Protein AF-A0A5D0M986-F1 (afdb_monomer_lite)

Structure (mmCIF, N/CA/C/O backbone):
data_AF-A0A5D0M986-F1
#
_entry.id   AF-A0A5D0M986-F1
#
loop_
_atom_site.group_PDB
_atom_site.id
_atom_site.type_symbol
_atom_site.label_atom_id
_atom_site.label_alt_id
_atom_site.label_comp_id
_atom_site.label_asym_id
_atom_site.label_entity_id
_atom_site.label_seq_id
_atom_site.pdbx_PDB_ins_code
_atom_site.Cartn_x
_atom_site.Cartn_y
_atom_site.Cartn_z
_atom_site.occupancy
_atom_site.B_iso_or_equiv
_atom_site.auth_seq_id
_atom_site.auth_comp_id
_atom_site.auth_asym_id
_atom_site.auth_atom_id
_atom_site.pdbx_PDB_model_num
ATOM 1 N N . MET A 1 1 ? -4.904 -9.062 22.172 1.00 50.59 1 MET A N 1
ATOM 2 C CA . MET A 1 1 ? -6.332 -8.994 22.571 1.00 50.59 1 MET A CA 1
ATOM 3 C C . MET A 1 1 ? -6.574 -9.124 24.085 1.00 50.59 1 MET A C 1
ATOM 5 O O . MET A 1 1 ? -7.718 -9.280 24.481 1.00 50.59 1 MET A O 1
ATOM 9 N N . ARG A 1 2 ? -5.559 -8.996 24.956 1.00 45.09 2 ARG A N 1
ATOM 10 C CA . ARG A 1 2 ? -5.730 -9.185 26.410 1.00 45.09 2 ARG A CA 1
ATOM 11 C C . ARG A 1 2 ? -6.454 -8.008 27.094 1.00 45.09 2 ARG A C 1
ATOM 13 O O . ARG A 1 2 ? -7.383 -8.238 27.845 1.00 45.09 2 ARG A O 1
ATOM 20 N N . ASN A 1 3 ? -6.162 -6.771 26.687 1.00 50.91 3 ASN A N 1
ATOM 21 C CA . ASN A 1 3 ? -6.788 -5.562 27.256 1.00 50.91 3 ASN A CA 1
ATOM 22 C C . ASN A 1 3 ? -8.188 -5.239 26.684 1.00 50.91 3 ASN A C 1
ATOM 24 O O . ASN A 1 3 ? -8.827 -4.294 27.132 1.00 50.91 3 ASN A O 1
ATOM 28 N N . TYR A 1 4 ? -8.665 -5.967 25.662 1.00 53.25 4 TYR A N 1
ATOM 29 C CA . TYR A 1 4 ? -10.002 -5.740 25.084 1.00 53.25 4 TYR A CA 1
ATOM 30 C C . TYR A 1 4 ? -11.111 -6.240 26.016 1.00 53.25 4 TYR A C 1
ATOM 32 O O . TYR A 1 4 ? -12.168 -5.621 26.100 1.00 53.25 4 TYR A O 1
ATOM 40 N N . VAL A 1 5 ? -10.846 -7.338 26.729 1.00 55.62 5 VAL A N 1
ATOM 41 C CA . VAL A 1 5 ? -11.781 -7.941 27.688 1.00 55.62 5 VAL A CA 1
ATOM 42 C C . VAL A 1 5 ? -12.055 -6.974 28.843 1.00 55.62 5 VAL A C 1
ATOM 44 O O . VAL A 1 5 ? -13.213 -6.778 29.190 1.00 55.62 5 VAL A O 1
ATOM 47 N N . ASP A 1 6 ? -11.025 -6.272 29.322 1.00 56.47 6 ASP A N 1
ATOM 48 C CA . ASP A 1 6 ? -11.131 -5.323 30.441 1.00 56.47 6 ASP A CA 1
ATOM 49 C C . ASP A 1 6 ? -11.738 -3.961 30.047 1.00 56.47 6 ASP A C 1
ATOM 51 O O . ASP A 1 6 ? -12.212 -3.207 30.894 1.00 56.47 6 ASP A O 1
ATOM 55 N N . LEU A 1 7 ? -11.706 -3.609 28.755 1.00 56.81 7 LEU A N 1
ATOM 56 C CA . LEU A 1 7 ? -12.123 -2.291 28.250 1.00 56.81 7 LEU A CA 1
ATOM 57 C C . LEU A 1 7 ? -13.467 -2.309 27.50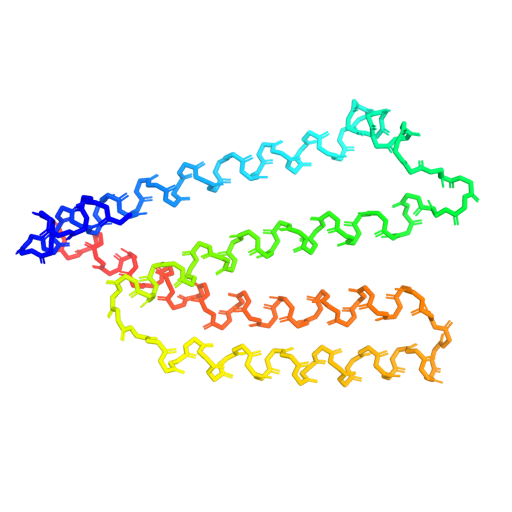9 1.00 56.81 7 LEU A C 1
ATOM 59 O O . LEU A 1 7 ? -13.981 -1.240 27.173 1.00 56.81 7 LEU A O 1
ATOM 63 N N . LYS A 1 8 ? -14.053 -3.488 27.263 1.00 56.97 8 LYS A N 1
ATOM 64 C CA . LYS A 1 8 ? -15.331 -3.654 26.547 1.00 56.97 8 LYS A CA 1
ATOM 65 C C . LYS A 1 8 ? -16.478 -2.872 27.195 1.00 56.97 8 LYS A C 1
ATOM 67 O O . LYS A 1 8 ? -17.292 -2.291 26.475 1.00 56.97 8 LYS A O 1
ATOM 72 N N . ASP A 1 9 ? -16.517 -2.826 28.525 1.00 59.75 9 ASP A N 1
ATOM 73 C CA . ASP A 1 9 ? -17.612 -2.195 29.270 1.00 59.75 9 ASP A CA 1
ATOM 74 C C . ASP A 1 9 ? -17.517 -0.662 29.287 1.00 59.75 9 ASP A C 1
ATOM 76 O O . ASP A 1 9 ? -18.517 0.027 29.483 1.00 59.75 9 ASP A O 1
ATOM 80 N N . ASN A 1 10 ? -16.343 -0.097 28.979 1.00 67.12 10 ASN A N 1
ATOM 81 C CA . ASN A 1 10 ? -16.144 1.345 28.884 1.00 67.12 10 ASN A CA 1
ATOM 82 C C . ASN A 1 10 ? -15.817 1.764 27.444 1.00 67.12 10 ASN A C 1
ATOM 84 O O . ASN A 1 10 ? -14.659 1.993 27.078 1.00 67.12 10 ASN A O 1
ATOM 88 N N . LYS A 1 11 ? -16.874 1.925 26.633 1.00 62.81 11 LYS A N 1
ATOM 89 C CA . LYS A 1 11 ? -16.804 2.364 25.224 1.00 62.81 11 LYS A CA 1
ATOM 90 C C . LYS A 1 11 ? -15.905 3.593 25.011 1.00 62.81 11 LYS A C 1
ATOM 92 O O . LYS A 1 11 ? -15.242 3.683 23.980 1.00 62.81 11 LYS A O 1
ATOM 97 N N . LYS A 1 12 ? -15.843 4.508 25.989 1.00 65.31 12 LYS A N 1
ATOM 98 C CA . LYS A 1 12 ? -15.034 5.736 25.934 1.00 65.31 12 LYS A CA 1
ATOM 99 C C . LYS A 1 12 ? -13.532 5.444 26.037 1.00 65.31 12 LYS A C 1
ATOM 101 O O . LYS A 1 12 ? -12.760 5.905 25.197 1.00 65.31 12 LYS A O 1
ATOM 106 N N . LYS A 1 13 ? -13.111 4.627 27.012 1.00 66.31 13 LYS A N 1
ATOM 107 C CA . LYS A 1 13 ? -11.699 4.212 27.150 1.00 66.31 13 LYS A CA 1
ATOM 108 C C . LYS A 1 13 ? -11.247 3.321 25.995 1.00 66.31 13 LYS A C 1
ATOM 110 O O . LYS A 1 13 ? -10.128 3.481 25.515 1.00 66.31 13 LYS A O 1
ATOM 115 N N . LEU A 1 14 ? -12.121 2.438 25.513 1.00 67.75 14 LEU A N 1
ATOM 116 C CA . LEU A 1 14 ? -11.843 1.598 24.349 1.00 67.75 14 LEU A CA 1
ATOM 117 C C . LEU A 1 14 ? -11.600 2.448 23.090 1.00 67.75 14 LEU A C 1
ATOM 119 O O . LEU A 1 14 ? -10.611 2.244 22.391 1.00 67.75 14 LEU A O 1
ATOM 123 N N . GLY A 1 15 ? -12.466 3.433 22.829 1.00 65.12 15 GLY A N 1
ATOM 124 C CA . GLY A 1 15 ? -12.323 4.347 21.695 1.00 65.12 15 GLY A CA 1
ATOM 125 C C . GLY A 1 15 ? -11.022 5.151 21.739 1.00 65.12 15 GLY A C 1
ATOM 126 O O . GLY A 1 15 ? -10.294 5.182 20.750 1.00 65.12 15 GLY A O 1
ATOM 127 N N . SER A 1 16 ? -10.688 5.731 22.898 1.00 67.75 16 SER A N 1
ATOM 128 C CA . SER A 1 16 ? -9.439 6.481 23.089 1.00 67.75 16 SER A CA 1
ATOM 129 C C . SER A 1 16 ? -8.195 5.599 22.934 1.00 67.75 16 SER A C 1
ATOM 131 O O . SER A 1 16 ? -7.261 5.990 22.240 1.00 67.75 16 SER A O 1
ATOM 133 N N . TYR A 1 17 ? -8.196 4.383 23.490 1.00 72.44 17 TYR A N 1
ATOM 134 C CA . TYR A 1 17 ? -7.081 3.445 23.334 1.00 72.44 17 TYR A CA 1
ATOM 135 C C . TYR A 1 17 ? -6.825 3.099 21.863 1.00 72.44 17 TYR A C 1
ATOM 137 O O . TYR A 1 17 ? -5.688 3.168 21.393 1.00 72.44 17 TYR A O 1
ATOM 145 N N . ILE A 1 18 ? -7.884 2.767 21.117 1.00 70.25 18 ILE A N 1
ATOM 146 C CA . ILE A 1 18 ? -7.738 2.423 19.703 1.00 70.25 18 ILE A CA 1
ATOM 147 C C . ILE A 1 18 ? -7.332 3.653 18.878 1.00 70.25 18 ILE A C 1
ATOM 149 O O . ILE A 1 18 ? -6.539 3.523 17.947 1.00 70.25 18 ILE A O 1
ATOM 153 N N . PHE A 1 19 ? -7.825 4.846 19.221 1.00 71.19 19 PHE A N 1
ATOM 154 C CA . PHE A 1 19 ? -7.403 6.089 18.578 1.00 71.19 19 PHE A CA 1
ATOM 155 C C . PHE A 1 19 ? -5.905 6.341 18.773 1.00 71.19 19 PHE A C 1
ATOM 157 O O . PHE A 1 19 ? -5.187 6.491 17.790 1.00 71.19 19 PHE A O 1
ATOM 164 N N . THR A 1 20 ? -5.410 6.306 20.012 1.00 74.88 20 THR A N 1
ATOM 165 C CA . THR A 1 20 ? -3.991 6.541 20.318 1.00 74.88 20 THR A CA 1
ATOM 166 C C . THR A 1 20 ? -3.085 5.533 19.615 1.00 74.88 20 THR A C 1
ATOM 168 O O . THR A 1 20 ? -2.082 5.916 19.015 1.00 74.88 20 THR A O 1
ATOM 171 N N . LEU A 1 21 ? -3.457 4.249 19.628 1.00 74.12 21 LEU A N 1
ATOM 172 C CA . LEU A 1 21 ? -2.691 3.196 18.962 1.00 74.12 21 LEU A CA 1
ATOM 173 C C . LEU A 1 21 ? -2.649 3.393 17.438 1.00 74.12 21 LEU A C 1
ATOM 175 O O . LEU A 1 21 ? -1.590 3.266 16.826 1.00 74.12 21 LEU A O 1
ATOM 179 N N . ASN A 1 22 ? -3.779 3.755 16.826 1.00 72.69 22 ASN A N 1
ATOM 180 C CA . ASN A 1 22 ? -3.839 4.028 15.391 1.00 72.69 22 ASN A CA 1
ATOM 181 C C . ASN A 1 22 ? -3.065 5.294 15.004 1.00 72.69 22 ASN A C 1
ATOM 183 O O . ASN A 1 22 ? -2.361 5.273 13.998 1.00 72.69 22 ASN A O 1
ATOM 187 N N . SER A 1 23 ? -3.146 6.364 15.798 1.00 72.12 23 SER A N 1
ATOM 188 C CA . SER A 1 23 ? -2.399 7.608 15.573 1.00 72.12 23 SER A CA 1
ATOM 189 C C . SER A 1 23 ? -0.888 7.395 15.684 1.00 72.12 23 SER A C 1
ATOM 191 O O . SER A 1 23 ? -0.130 7.893 14.854 1.00 72.12 23 SER A O 1
ATOM 193 N N . PHE A 1 24 ? -0.437 6.590 16.650 1.00 80.38 24 PHE A N 1
ATOM 194 C CA . PHE A 1 24 ? 0.967 6.192 16.749 1.00 80.38 24 PHE A CA 1
ATOM 195 C C . PHE A 1 24 ? 1.427 5.430 15.498 1.00 80.38 24 PHE A C 1
ATOM 197 O O . PHE A 1 24 ? 2.449 5.766 14.902 1.00 80.38 24 PHE A O 1
ATOM 204 N N . LEU A 1 25 ? 0.640 4.447 15.047 1.00 78.50 25 LEU A N 1
ATOM 205 C CA . LEU A 1 25 ? 0.958 3.664 13.849 1.00 78.50 25 LEU A CA 1
ATOM 206 C C . LEU A 1 25 ? 0.935 4.518 12.571 1.00 78.50 25 LEU A C 1
ATOM 208 O O . LEU A 1 25 ? 1.754 4.290 11.681 1.00 78.50 25 LEU A O 1
ATOM 212 N N . TRP A 1 26 ? 0.079 5.542 12.503 1.00 77.38 26 TRP A N 1
ATOM 213 C CA . TRP A 1 26 ? 0.084 6.561 11.446 1.00 77.38 26 TRP A CA 1
ATOM 214 C C . TRP A 1 26 ? 1.420 7.305 11.371 1.00 77.38 26 TRP A C 1
ATOM 216 O O . TRP A 1 26 ? 2.032 7.374 10.304 1.00 77.38 26 TRP A O 1
ATOM 226 N N . ILE A 1 27 ? 1.894 7.824 12.506 1.00 82.31 27 ILE A N 1
ATOM 227 C CA . ILE A 1 27 ? 3.144 8.591 12.586 1.00 82.31 27 ILE A CA 1
ATOM 228 C C . ILE A 1 27 ? 4.341 7.711 12.215 1.00 82.31 27 ILE A C 1
ATOM 230 O O . ILE A 1 27 ? 5.180 8.113 11.407 1.00 82.31 27 ILE A O 1
ATOM 234 N N . VAL A 1 28 ? 4.400 6.487 12.750 1.00 85.25 28 VAL A N 1
ATOM 235 C CA . VAL A 1 28 ? 5.469 5.530 12.429 1.00 85.25 28 VAL A CA 1
ATOM 236 C C . VAL A 1 28 ? 5.468 5.190 10.936 1.00 85.25 28 VAL A C 1
ATOM 238 O O . VAL A 1 28 ? 6.526 5.197 10.309 1.00 85.25 28 VAL A O 1
ATOM 241 N N . SER A 1 29 ? 4.296 4.957 10.340 1.00 82.25 29 SER A N 1
ATOM 242 C CA . SER A 1 29 ? 4.179 4.625 8.912 1.00 82.25 29 SER A CA 1
ATOM 243 C C . SER A 1 29 ? 4.621 5.779 8.006 1.00 82.25 29 SER A C 1
ATOM 245 O O . SER A 1 29 ? 5.317 5.548 7.018 1.00 82.25 29 SER A O 1
ATOM 247 N N . LEU A 1 30 ? 4.283 7.025 8.355 1.00 83.75 30 LEU A N 1
ATOM 248 C CA . LEU A 1 30 ? 4.754 8.216 7.637 1.00 83.75 30 LEU A CA 1
ATOM 249 C C . LEU A 1 30 ? 6.272 8.397 7.755 1.00 83.75 30 LEU A C 1
ATOM 251 O O . LEU A 1 30 ? 6.935 8.717 6.771 1.00 83.75 30 LEU A O 1
ATOM 255 N N . CYS A 1 31 ? 6.840 8.145 8.934 1.00 85.69 31 CYS A N 1
ATOM 256 C CA . CYS A 1 31 ? 8.286 8.201 9.136 1.00 85.69 31 CYS A CA 1
ATOM 257 C C . CYS A 1 31 ? 9.015 7.152 8.276 1.00 85.69 31 CYS A C 1
ATOM 259 O O . CYS A 1 31 ? 9.981 7.468 7.580 1.00 85.69 31 CYS A O 1
ATOM 261 N N . LEU A 1 32 ? 8.496 5.918 8.241 1.00 84.75 32 LEU A N 1
ATOM 262 C CA . LEU A 1 32 ? 9.029 4.843 7.401 1.00 84.75 32 LEU A CA 1
ATOM 263 C C . LEU A 1 32 ? 8.915 5.153 5.902 1.00 84.75 32 LEU A C 1
ATOM 265 O O . LEU A 1 32 ? 9.818 4.794 5.145 1.00 84.75 32 LEU A O 1
ATOM 269 N N . LEU A 1 33 ? 7.856 5.848 5.470 1.00 83.38 33 LEU A N 1
ATOM 270 C CA . LEU A 1 33 ? 7.701 6.323 4.091 1.00 83.38 33 LEU A CA 1
ATOM 271 C C . LEU A 1 33 ? 8.849 7.263 3.718 1.00 83.38 33 LEU A C 1
ATOM 273 O O . LEU A 1 33 ? 9.557 7.023 2.738 1.00 83.38 33 LEU A O 1
ATOM 277 N N . ILE A 1 34 ? 9.051 8.311 4.520 1.00 85.19 34 ILE A N 1
ATOM 278 C CA . ILE A 1 34 ? 10.087 9.322 4.279 1.00 85.19 34 ILE A CA 1
ATOM 279 C C . ILE A 1 34 ? 11.464 8.654 4.253 1.00 85.19 34 ILE A C 1
ATOM 281 O O . ILE A 1 34 ? 12.252 8.889 3.335 1.00 85.19 34 ILE A O 1
ATOM 285 N N . LEU A 1 35 ? 11.726 7.755 5.205 1.00 86.75 35 LEU A N 1
ATOM 286 C CA . LEU A 1 35 ? 12.978 7.011 5.277 1.00 86.75 35 LEU A CA 1
ATOM 287 C C . LEU A 1 35 ? 13.187 6.123 4.043 1.00 86.75 35 LEU A C 1
ATOM 289 O O . LEU A 1 35 ? 14.287 6.113 3.499 1.00 86.75 35 LEU A O 1
ATOM 293 N N . SER A 1 36 ? 12.149 5.446 3.550 1.00 81.50 36 SER A N 1
ATOM 294 C CA . SER A 1 36 ? 12.239 4.543 2.389 1.00 81.50 36 SER A CA 1
ATOM 295 C C . SER A 1 36 ? 12.503 5.272 1.068 1.00 81.50 36 SER A C 1
ATOM 297 O O . SER A 1 36 ? 13.185 4.737 0.195 1.00 81.50 36 SER A O 1
ATOM 299 N N . ILE A 1 37 ? 11.988 6.496 0.912 1.00 81.62 37 ILE A N 1
ATOM 300 C CA . ILE A 1 37 ? 12.216 7.328 -0.283 1.00 81.62 37 ILE A CA 1
ATOM 301 C C . ILE A 1 37 ? 13.566 8.062 -0.210 1.00 81.62 37 ILE A C 1
ATOM 303 O O . ILE A 1 37 ? 14.169 8.361 -1.248 1.00 81.62 37 ILE A O 1
ATOM 307 N N . SER A 1 38 ? 14.057 8.332 1.003 1.00 84.81 38 SER A N 1
ATOM 308 C CA . SER A 1 38 ? 15.344 8.992 1.236 1.00 84.81 38 SER A CA 1
ATOM 309 C C . SER A 1 38 ? 16.519 8.230 0.590 1.00 84.81 38 SER A C 1
ATOM 311 O O . SER A 1 38 ? 16.451 7.009 0.408 1.00 84.81 38 SER A O 1
ATOM 313 N N . PRO A 1 39 ? 17.640 8.907 0.270 1.00 80.44 39 PRO A N 1
ATOM 314 C CA . PRO A 1 39 ? 18.837 8.247 -0.264 1.00 80.44 39 PRO A CA 1
ATOM 315 C C . PRO A 1 39 ? 19.369 7.139 0.660 1.00 80.44 39 PRO A C 1
ATOM 317 O O . PRO A 1 39 ? 19.889 6.135 0.179 1.00 80.44 39 PRO A O 1
ATOM 320 N N . ILE A 1 40 ? 19.165 7.278 1.973 1.00 83.00 40 ILE A N 1
ATOM 321 C CA . ILE A 1 40 ? 19.508 6.263 2.975 1.00 83.00 40 ILE A CA 1
ATOM 322 C C . ILE A 1 40 ? 18.648 5.009 2.774 1.00 83.00 40 ILE A C 1
ATOM 324 O O . ILE A 1 40 ? 19.177 3.902 2.705 1.00 83.00 40 ILE A O 1
ATOM 328 N N . GLY A 1 41 ? 17.332 5.170 2.604 1.00 80.06 41 GLY A N 1
ATOM 329 C CA . GLY A 1 41 ? 16.420 4.063 2.308 1.00 80.06 41 GLY A CA 1
ATOM 330 C C . GLY A 1 41 ? 16.763 3.354 1.002 1.00 80.06 41 GLY A C 1
ATOM 331 O O . GLY A 1 41 ? 16.804 2.126 0.964 1.00 80.06 41 GLY A O 1
ATOM 332 N N . LYS A 1 42 ? 17.110 4.112 -0.046 1.00 80.38 42 LYS A N 1
ATOM 333 C CA . LYS A 1 42 ? 17.571 3.541 -1.323 1.00 80.38 42 LYS A CA 1
ATOM 334 C C . LYS A 1 42 ? 18.835 2.700 -1.162 1.00 80.38 42 LYS A C 1
ATOM 336 O O . LYS A 1 42 ? 18.909 1.629 -1.753 1.00 80.38 42 LYS A O 1
ATOM 341 N N . PHE A 1 43 ? 19.790 3.151 -0.350 1.00 81.50 43 PHE A N 1
ATOM 342 C CA . PHE A 1 43 ? 21.016 2.405 -0.057 1.00 81.50 43 PHE A CA 1
ATOM 343 C C . PHE A 1 43 ? 20.748 1.101 0.709 1.00 81.50 43 PHE A C 1
ATOM 345 O O . PHE A 1 43 ? 21.371 0.077 0.442 1.00 81.50 43 PHE A O 1
ATOM 352 N N . PHE A 1 44 ? 19.800 1.097 1.650 1.00 83.12 44 PHE A N 1
ATOM 353 C CA . PHE A 1 44 ? 19.394 -0.149 2.305 1.00 83.12 44 PHE A CA 1
ATOM 354 C C . PHE A 1 44 ? 18.653 -1.083 1.342 1.00 83.12 44 PHE A C 1
ATOM 356 O O . PHE A 1 44 ? 18.931 -2.281 1.317 1.00 83.12 44 PHE A O 1
ATOM 363 N N . LEU A 1 45 ? 17.760 -0.544 0.508 1.00 80.75 45 LEU A N 1
ATOM 364 C CA . LEU A 1 45 ? 17.014 -1.323 -0.481 1.00 80.75 45 LEU A CA 1
ATOM 365 C C . LEU A 1 45 ? 17.919 -1.906 -1.572 1.00 80.75 45 LEU A C 1
ATOM 367 O O . LEU A 1 45 ? 17.678 -3.034 -1.991 1.00 80.75 45 LEU A O 1
ATOM 371 N N . SER A 1 46 ? 18.987 -1.211 -1.976 1.00 80.31 46 SER A N 1
ATOM 372 C CA . SER A 1 46 ? 19.943 -1.707 -2.978 1.00 80.31 46 SER A CA 1
ATOM 373 C C . SER A 1 46 ? 20.717 -2.942 -2.520 1.00 80.31 46 SER A C 1
ATOM 375 O O . SER A 1 46 ? 21.267 -3.662 -3.344 1.00 80.31 46 SER A O 1
ATOM 377 N N . LYS A 1 47 ? 20.794 -3.194 -1.205 1.00 82.12 47 LYS A N 1
ATOM 378 C CA . LYS A 1 47 ? 21.409 -4.420 -0.670 1.00 82.12 47 LYS A CA 1
ATOM 379 C C . LYS A 1 47 ? 20.509 -5.646 -0.810 1.00 82.12 47 LYS A C 1
ATOM 381 O O . LYS A 1 47 ? 20.998 -6.764 -0.708 1.00 82.12 47 LYS A O 1
ATOM 386 N N . ILE A 1 48 ? 19.207 -5.438 -1.000 1.00 80.31 48 ILE A N 1
ATOM 387 C CA . ILE A 1 48 ? 18.194 -6.498 -1.069 1.00 80.31 48 ILE A CA 1
ATOM 388 C C . ILE A 1 48 ? 17.709 -6.676 -2.512 1.00 80.31 48 ILE A C 1
ATOM 390 O O . ILE A 1 48 ? 17.461 -7.794 -2.954 1.00 80.31 48 ILE A O 1
ATOM 394 N N . ILE A 1 49 ? 17.566 -5.571 -3.245 1.00 78.06 49 ILE A N 1
ATOM 395 C CA . ILE A 1 49 ? 17.032 -5.522 -4.602 1.00 78.06 49 ILE A CA 1
ATOM 396 C C . ILE A 1 49 ? 18.141 -5.073 -5.548 1.00 78.06 49 ILE A C 1
AT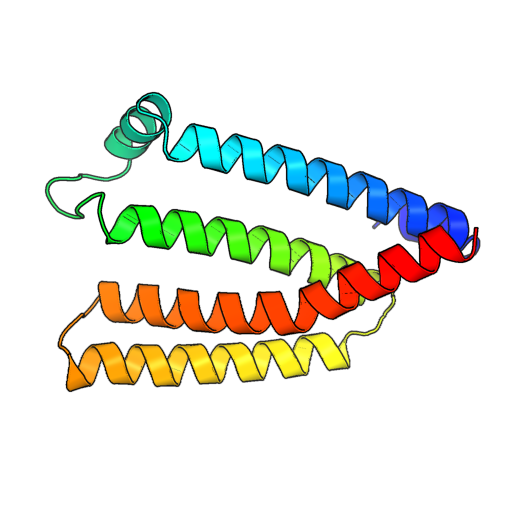OM 398 O O . ILE A 1 49 ? 18.691 -3.983 -5.401 1.00 78.06 49 ILE A O 1
ATOM 402 N N . ASP A 1 50 ? 18.416 -5.891 -6.562 1.00 80.75 50 ASP A N 1
ATOM 403 C CA . ASP A 1 50 ? 19.290 -5.502 -7.663 1.00 80.75 50 ASP A CA 1
ATOM 404 C C . A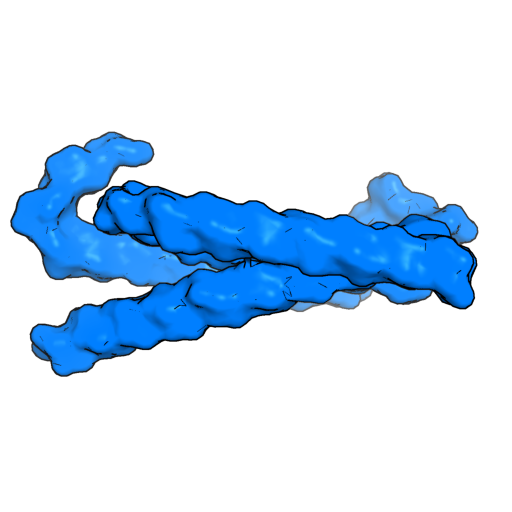SP A 1 50 ? 18.549 -4.537 -8.601 1.00 80.75 50 ASP A C 1
ATOM 406 O O . ASP A 1 50 ? 17.670 -4.932 -9.379 1.00 80.75 50 ASP A O 1
ATOM 410 N N . PHE A 1 51 ? 18.904 -3.254 -8.521 1.00 75.94 51 PHE A N 1
ATOM 411 C CA . PHE A 1 51 ? 18.285 -2.204 -9.329 1.00 75.94 51 PHE A CA 1
ATOM 412 C C . PHE A 1 51 ? 18.596 -2.306 -10.825 1.00 75.94 51 PHE A C 1
ATOM 414 O O . PHE A 1 51 ? 17.890 -1.684 -11.617 1.00 75.94 51 PHE A O 1
ATOM 421 N N . ASN A 1 52 ? 19.582 -3.116 -11.227 1.00 71.81 52 ASN A N 1
ATOM 422 C CA . ASN A 1 52 ? 19.833 -3.397 -12.641 1.00 71.81 52 ASN A CA 1
ATOM 423 C C . ASN A 1 52 ? 18.772 -4.332 -13.239 1.00 71.81 52 ASN A C 1
ATOM 425 O O . ASN A 1 52 ? 18.542 -4.308 -14.445 1.00 71.81 52 ASN A O 1
ATOM 429 N N . ARG A 1 53 ? 18.115 -5.152 -12.406 1.00 75.75 53 ARG A N 1
ATOM 430 C CA . ARG A 1 53 ? 17.058 -6.085 -12.834 1.00 75.75 53 ARG A CA 1
ATOM 431 C C . ARG A 1 53 ? 15.656 -5.546 -12.582 1.00 75.75 53 ARG A C 1
ATOM 433 O O . ARG A 1 53 ? 14.758 -5.794 -13.380 1.00 75.75 53 ARG A O 1
ATOM 440 N N . VAL A 1 54 ? 15.455 -4.829 -11.476 1.00 76.25 54 VAL A N 1
ATOM 441 C CA . VAL A 1 54 ? 14.168 -4.211 -11.134 1.00 76.25 54 VAL A CA 1
ATOM 442 C C . VAL A 1 54 ? 14.389 -2.719 -10.923 1.00 76.25 54 VAL A C 1
ATOM 444 O O . VAL A 1 54 ? 14.937 -2.327 -9.890 1.00 76.25 54 VAL A O 1
ATOM 447 N N . PRO A 1 55 ? 13.961 -1.863 -11.866 1.00 79.38 55 PRO A N 1
ATOM 448 C CA . PRO A 1 55 ? 14.246 -0.446 -11.766 1.00 79.38 55 PRO A CA 1
ATOM 449 C C . PRO A 1 55 ? 13.497 0.156 -10.573 1.00 79.38 55 PRO A C 1
ATOM 451 O O . PRO A 1 55 ? 12.320 -0.134 -10.329 1.00 79.38 55 PRO A O 1
ATOM 454 N N . PHE A 1 56 ? 14.190 1.019 -9.824 1.00 75.69 56 PHE A N 1
ATOM 455 C CA . PHE A 1 56 ? 13.644 1.650 -8.619 1.00 75.69 56 PHE A CA 1
ATOM 456 C C . PHE A 1 56 ? 12.356 2.437 -8.916 1.00 75.69 56 PHE A C 1
ATOM 458 O O . PHE A 1 56 ? 11.364 2.339 -8.191 1.00 75.69 56 PHE A O 1
ATOM 465 N N . TYR A 1 57 ? 12.350 3.167 -10.031 1.00 80.06 57 TYR A N 1
ATOM 466 C CA . TYR A 1 57 ? 11.148 3.751 -10.613 1.00 80.06 57 TYR A CA 1
ATOM 467 C C . TYR A 1 57 ? 10.757 2.958 -11.869 1.00 80.06 57 TYR A C 1
ATOM 469 O O . TYR A 1 57 ? 11.628 2.689 -12.692 1.00 80.06 57 TYR A O 1
ATOM 477 N N . PRO A 1 58 ? 9.482 2.589 -12.070 1.00 82.50 58 PRO A N 1
ATOM 478 C CA . PRO A 1 58 ? 8.336 2.839 -11.191 1.00 82.50 58 PRO A CA 1
ATOM 479 C C . PRO A 1 58 ? 8.075 1.720 -10.158 1.00 82.50 58 PRO A C 1
ATOM 481 O O . PRO A 1 58 ? 7.301 1.919 -9.225 1.00 82.50 58 PRO A O 1
ATOM 484 N N . HIS A 1 59 ? 8.712 0.551 -10.287 1.00 84.69 59 HIS A N 1
ATOM 485 C CA . HIS A 1 59 ? 8.312 -0.677 -9.584 1.00 84.69 59 HIS A CA 1
ATOM 486 C C . HIS A 1 59 ? 8.445 -0.597 -8.059 1.00 84.69 59 HIS A C 1
ATOM 488 O O . HIS A 1 59 ? 7.477 -0.851 -7.340 1.00 84.69 59 HIS A O 1
ATOM 494 N N . VAL A 1 60 ? 9.631 -0.237 -7.557 1.00 83.50 60 VAL A N 1
ATOM 495 C CA . VAL A 1 60 ? 9.907 -0.226 -6.110 1.00 83.50 60 VAL A CA 1
ATOM 496 C C . VAL A 1 60 ? 9.083 0.859 -5.417 1.00 83.50 60 VAL A C 1
ATOM 498 O O . VAL A 1 60 ? 8.514 0.618 -4.357 1.00 83.50 60 VAL A O 1
ATOM 501 N N . ILE A 1 61 ? 8.932 2.026 -6.048 1.00 84.75 61 ILE A N 1
ATOM 502 C CA . ILE A 1 61 ? 8.110 3.122 -5.516 1.00 84.75 61 ILE A CA 1
ATOM 503 C C . ILE A 1 61 ? 6.633 2.729 -5.416 1.00 84.75 61 ILE A C 1
ATOM 505 O O . ILE A 1 61 ? 6.026 2.940 -4.368 1.00 84.75 61 ILE A O 1
ATOM 509 N N . ILE A 1 62 ? 6.058 2.111 -6.454 1.00 87.38 62 ILE A N 1
ATOM 510 C CA . ILE A 1 62 ? 4.667 1.632 -6.404 1.00 87.38 62 ILE A CA 1
ATOM 511 C C . ILE A 1 62 ? 4.499 0.594 -5.292 1.00 87.38 62 ILE A C 1
ATOM 513 O O . ILE A 1 62 ? 3.529 0.656 -4.541 1.00 87.38 62 ILE 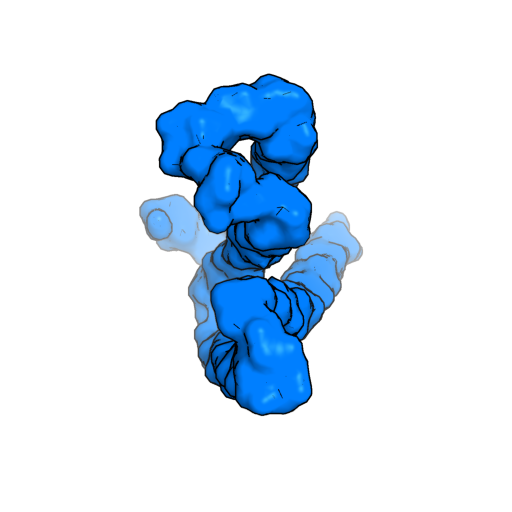A O 1
ATOM 517 N N . ALA A 1 63 ? 5.452 -0.328 -5.139 1.00 86.75 63 ALA A N 1
ATOM 518 C CA . ALA A 1 63 ? 5.407 -1.333 -4.082 1.00 86.75 63 ALA A CA 1
ATOM 519 C C . ALA A 1 63 ? 5.460 -0.709 -2.674 1.00 86.75 63 ALA A C 1
ATOM 521 O O . ALA A 1 63 ? 4.694 -1.121 -1.802 1.00 86.75 63 ALA A O 1
ATOM 522 N N . ILE A 1 64 ? 6.305 0.309 -2.464 1.00 86.31 64 ILE A N 1
ATOM 523 C CA . ILE A 1 64 ? 6.367 1.068 -1.204 1.00 86.31 64 ILE A CA 1
ATOM 524 C C . ILE A 1 64 ? 5.016 1.740 -0.925 1.00 86.31 64 ILE A C 1
ATOM 526 O O . ILE A 1 64 ? 4.481 1.604 0.174 1.00 86.31 64 ILE A O 1
ATOM 530 N N . ILE A 1 65 ? 4.431 2.411 -1.923 1.00 87.19 65 ILE A N 1
ATOM 531 C CA . ILE A 1 65 ? 3.124 3.074 -1.794 1.00 87.19 65 ILE A CA 1
ATOM 532 C C . ILE A 1 65 ? 2.034 2.058 -1.429 1.00 87.19 65 ILE A C 1
ATOM 534 O O . ILE A 1 65 ? 1.273 2.287 -0.489 1.00 87.19 65 ILE A O 1
ATOM 538 N N . VAL A 1 66 ? 1.981 0.917 -2.122 1.00 89.19 66 VAL A N 1
ATOM 539 C CA . VAL A 1 66 ? 1.023 -0.160 -1.830 1.00 89.19 66 VAL A CA 1
ATOM 540 C C . VAL A 1 66 ? 1.190 -0.672 -0.404 1.00 89.19 66 VAL A C 1
ATOM 542 O O . VAL A 1 66 ? 0.198 -0.773 0.314 1.00 89.19 66 VAL A O 1
ATOM 545 N N . GLY A 1 67 ? 2.421 -0.955 0.031 1.00 86.44 67 GLY A N 1
ATOM 546 C CA . GLY A 1 67 ? 2.685 -1.444 1.386 1.00 86.44 67 GLY A CA 1
ATOM 547 C C . GLY A 1 67 ? 2.184 -0.482 2.464 1.00 86.44 67 GLY A C 1
ATOM 548 O O . GLY A 1 67 ? 1.597 -0.902 3.458 1.00 86.44 67 GLY A O 1
ATOM 549 N N . ILE A 1 68 ? 2.332 0.821 2.236 1.00 84.19 68 ILE A N 1
ATOM 550 C CA . ILE A 1 68 ? 1.862 1.856 3.160 1.00 84.19 68 ILE A CA 1
ATOM 551 C C . ILE A 1 68 ? 0.333 1.910 3.201 1.00 84.19 68 ILE A C 1
ATOM 553 O O . ILE A 1 68 ? -0.254 1.905 4.284 1.00 84.19 68 ILE A O 1
ATOM 557 N N . ILE A 1 69 ? -0.323 1.904 2.038 1.00 86.56 69 ILE A N 1
ATOM 558 C CA . ILE A 1 69 ? -1.790 1.856 1.953 1.00 86.56 69 ILE A CA 1
ATOM 559 C C . ILE A 1 69 ? -2.323 0.601 2.664 1.00 86.56 69 ILE A C 1
ATOM 561 O O . ILE A 1 69 ? -3.306 0.678 3.403 1.00 86.56 69 ILE A O 1
ATOM 565 N N . GLU A 1 70 ? -1.656 -0.543 2.508 1.0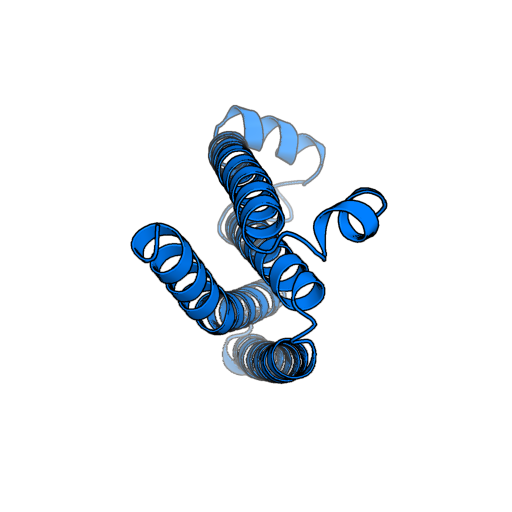0 86.75 70 GLU A N 1
ATOM 566 C CA . GLU A 1 70 ? -2.037 -1.794 3.167 1.00 86.75 70 GLU A CA 1
ATOM 567 C C . GLU A 1 70 ? -1.900 -1.745 4.691 1.00 86.75 70 GLU A C 1
ATOM 569 O O . GLU A 1 70 ? -2.764 -2.276 5.392 1.00 86.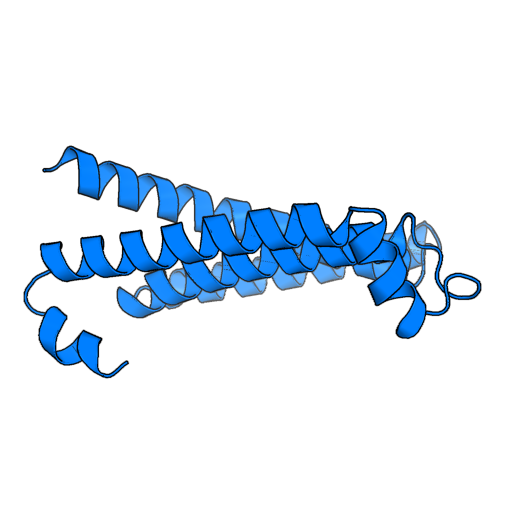75 70 GLU A O 1
ATOM 574 N N . ILE A 1 71 ? -0.883 -1.063 5.227 1.00 83.12 71 ILE A N 1
ATOM 575 C CA . ILE A 1 71 ? -0.766 -0.835 6.674 1.00 83.12 71 ILE A CA 1
ATOM 576 C C . ILE A 1 71 ? -1.973 -0.036 7.179 1.00 83.12 71 ILE A C 1
ATOM 578 O O . ILE A 1 71 ? -2.592 -0.416 8.175 1.00 83.12 71 ILE A O 1
ATOM 582 N N . PHE A 1 72 ? -2.377 1.022 6.473 1.00 80.31 72 PHE A N 1
ATOM 583 C CA . PHE A 1 72 ? -3.561 1.798 6.854 1.00 80.31 72 PHE A CA 1
ATOM 584 C C . PHE A 1 72 ? -4.850 0.979 6.801 1.00 80.31 72 PHE A C 1
ATOM 586 O O . PHE A 1 72 ? -5.665 1.024 7.725 1.00 80.31 72 PHE A O 1
ATOM 593 N N . ILE A 1 73 ? -5.014 0.181 5.751 1.00 84.12 73 ILE A N 1
ATOM 594 C CA . ILE A 1 73 ? -6.128 -0.757 5.613 1.00 84.12 73 ILE A CA 1
ATOM 595 C C . ILE A 1 73 ? -6.171 -1.732 6.792 1.00 84.12 73 ILE A C 1
ATOM 597 O O . ILE A 1 73 ? -7.244 -1.986 7.348 1.00 84.12 73 ILE A O 1
ATOM 601 N N . LEU A 1 74 ? -5.017 -2.279 7.183 1.00 82.44 74 LEU A N 1
ATOM 602 C CA . LEU A 1 74 ? -4.902 -3.217 8.294 1.00 82.44 74 LEU A CA 1
ATOM 603 C C . LEU A 1 74 ? -5.350 -2.572 9.612 1.00 82.44 74 LEU A C 1
ATOM 605 O O . LEU A 1 74 ? -6.097 -3.193 10.370 1.00 82.44 74 LEU A O 1
ATOM 609 N N . LEU A 1 75 ? -4.966 -1.318 9.859 1.00 77.06 75 LEU A N 1
ATOM 610 C CA . LEU A 1 75 ? -5.392 -0.555 11.037 1.00 77.06 75 LEU A CA 1
ATOM 611 C C . LEU A 1 75 ? -6.912 -0.392 11.084 1.00 77.06 75 LEU A C 1
ATOM 613 O O . LEU A 1 75 ? -7.550 -0.743 12.082 1.00 77.06 75 LEU A O 1
ATOM 617 N N . SER A 1 76 ? -7.520 0.069 9.987 1.00 74.94 76 SER A N 1
ATOM 618 C CA . SER A 1 76 ? -8.974 0.229 9.927 1.00 74.94 76 SER A CA 1
ATOM 619 C C . SER A 1 76 ? -9.700 -1.114 10.053 1.00 74.94 76 SER A C 1
ATOM 621 O O . SER A 1 76 ? -10.724 -1.208 10.732 1.00 74.94 76 SER A O 1
ATOM 623 N N . ARG A 1 77 ? -9.157 -2.188 9.468 1.00 76.88 77 ARG A N 1
ATOM 624 C CA . ARG A 1 77 ? -9.698 -3.546 9.607 1.00 76.88 77 ARG A CA 1
ATOM 625 C C . ARG A 1 77 ? -9.678 -4.012 11.060 1.00 76.88 77 ARG A C 1
ATOM 627 O O . ARG A 1 77 ? -10.703 -4.490 11.544 1.00 76.88 77 ARG A O 1
ATOM 634 N N . ASN A 1 78 ? -8.567 -3.818 11.766 1.00 75.75 78 ASN A N 1
ATOM 635 C CA . ASN A 1 78 ? -8.443 -4.162 13.182 1.00 75.75 78 ASN A CA 1
ATOM 636 C C . ASN A 1 78 ? -9.458 -3.391 14.039 1.00 75.75 78 ASN A C 1
ATOM 638 O O . ASN A 1 78 ? -10.098 -3.981 14.910 1.00 75.75 78 ASN A O 1
ATOM 642 N N . TYR A 1 79 ? -9.690 -2.106 13.756 1.00 73.50 79 TYR A N 1
ATOM 643 C CA . TYR A 1 79 ? -10.735 -1.325 14.427 1.00 73.50 79 TYR A CA 1
ATOM 644 C C . TYR A 1 79 ? -12.137 -1.903 14.204 1.00 73.50 79 TYR A C 1
ATOM 646 O O . TYR A 1 79 ? -12.870 -2.158 15.159 1.00 73.50 79 TYR A O 1
ATOM 654 N N . TYR A 1 80 ? -12.516 -2.169 12.954 1.00 71.88 80 TYR A N 1
ATOM 655 C CA . TYR A 1 80 ? -13.846 -2.704 12.661 1.00 71.88 80 TYR A CA 1
ATOM 656 C C . TYR A 1 80 ? -14.054 -4.122 13.202 1.00 71.88 80 TYR A C 1
ATOM 658 O O . TYR A 1 80 ? -15.167 -4.457 13.610 1.00 71.88 80 TYR A O 1
ATOM 666 N N . GLN A 1 81 ? -12.998 -4.937 13.259 1.00 71.62 81 GLN A N 1
ATOM 667 C CA . GLN A 1 81 ? -13.022 -6.231 13.942 1.00 71.62 81 GLN A CA 1
ATOM 668 C C . GLN A 1 81 ? -13.237 -6.072 15.451 1.00 71.62 81 GLN A C 1
ATOM 670 O O . GLN A 1 81 ? -13.989 -6.834 16.051 1.00 71.62 81 GLN A O 1
ATOM 675 N N . THR A 1 82 ? -12.635 -5.044 16.046 1.00 68.56 82 THR A N 1
ATOM 676 C CA . THR A 1 82 ? -12.775 -4.697 17.467 1.00 68.56 82 THR A CA 1
ATOM 677 C C . THR A 1 82 ? -14.196 -4.221 17.807 1.00 68.56 82 THR A C 1
ATOM 679 O O . THR A 1 82 ? -14.666 -4.420 18.922 1.00 68.56 82 THR A O 1
ATOM 682 N N . ILE A 1 83 ? -14.931 -3.660 16.843 1.00 69.50 83 ILE A N 1
ATOM 683 C CA . ILE A 1 83 ? -16.345 -3.248 16.990 1.00 69.50 83 ILE A CA 1
ATOM 684 C C . ILE A 1 83 ? -17.307 -4.312 16.417 1.00 69.50 83 ILE A C 1
ATOM 686 O O . ILE A 1 83 ? -18.503 -4.080 16.264 1.00 69.50 83 ILE A O 1
ATOM 690 N N . GLN A 1 84 ? -16.796 -5.503 16.094 1.00 70.62 84 GLN A N 1
ATOM 691 C CA . GLN A 1 84 ? -17.561 -6.643 15.577 1.00 70.62 84 GLN A CA 1
ATOM 692 C C . GLN A 1 84 ? -18.332 -6.391 14.263 1.00 70.62 84 GLN A C 1
ATOM 694 O O . GLN A 1 84 ? -19.258 -7.122 13.910 1.00 70.62 84 GLN A O 1
ATOM 699 N N . LYS A 1 85 ? -17.933 -5.394 13.466 1.00 73.75 85 LYS A N 1
ATOM 700 C CA . LYS A 1 85 ? -18.547 -5.072 12.162 1.00 73.75 85 LYS A CA 1
ATOM 701 C C . LYS A 1 85 ? -17.877 -5.829 11.007 1.00 73.75 85 LYS A C 1
ATOM 703 O O . LYS A 1 85 ? -17.498 -5.245 9.995 1.00 73.75 85 LYS A O 1
ATOM 708 N N . TYR A 1 86 ? -17.752 -7.149 11.139 1.00 73.44 86 TYR A N 1
ATOM 709 C CA . TYR A 1 86 ? -16.986 -7.999 10.214 1.00 73.44 86 TYR A CA 1
ATOM 710 C C . TYR A 1 86 ? -17.550 -8.044 8.787 1.00 73.44 86 TYR A C 1
ATOM 712 O O . TYR A 1 86 ? -16.787 -8.013 7.820 1.00 73.44 86 TYR A O 1
ATOM 720 N N . LYS A 1 87 ? -18.884 -8.083 8.646 1.00 74.38 87 LYS A N 1
ATOM 721 C CA . LYS A 1 87 ? -19.557 -8.271 7.347 1.00 74.38 87 LYS A CA 1
ATOM 722 C C . LYS A 1 87 ? -19.197 -7.179 6.337 1.00 74.38 87 LYS A C 1
ATOM 724 O O . LYS A 1 87 ? -18.881 -7.481 5.193 1.00 74.38 87 LYS A O 1
ATOM 729 N N . LYS A 1 88 ? -19.189 -5.916 6.775 1.00 74.12 88 LYS A N 1
ATOM 730 C CA . LYS A 1 88 ? -18.919 -4.766 5.899 1.00 74.12 88 LYS A CA 1
ATOM 731 C C . LYS A 1 88 ? -17.477 -4.754 5.383 1.00 74.12 88 LYS A C 1
ATOM 733 O O . LYS A 1 88 ? -17.254 -4.459 4.215 1.00 74.12 88 LYS A O 1
ATOM 738 N N . ILE A 1 89 ? -16.512 -5.122 6.230 1.00 79.31 89 ILE A N 1
ATOM 739 C CA . ILE A 1 89 ? -15.108 -5.256 5.817 1.00 79.31 89 ILE A CA 1
ATOM 740 C C . ILE A 1 89 ? -14.980 -6.369 4.777 1.00 79.31 89 ILE A C 1
ATOM 742 O O . ILE A 1 89 ? -14.357 -6.163 3.745 1.00 79.31 89 ILE A O 1
ATOM 746 N N . GLY A 1 90 ? -15.572 -7.538 5.054 1.00 80.88 90 GLY A N 1
ATOM 747 C CA . GLY A 1 90 ? -15.471 -8.707 4.183 1.00 80.88 90 GLY A CA 1
ATOM 748 C C . GLY A 1 90 ? -15.969 -8.415 2.770 1.00 80.88 90 GLY A C 1
ATOM 749 O O . GLY A 1 90 ? -15.249 -8.673 1.812 1.00 80.88 90 GLY A O 1
ATOM 750 N N . VAL A 1 91 ? -17.147 -7.794 2.648 1.00 86.38 91 VAL A N 1
ATOM 751 C CA . VAL A 1 91 ? -17.712 -7.396 1.348 1.00 86.38 91 VAL A CA 1
ATOM 752 C C . VAL A 1 91 ? -16.780 -6.435 0.607 1.00 86.38 91 VAL A C 1
ATOM 754 O O . VAL A 1 91 ? -16.439 -6.689 -0.546 1.00 86.38 91 VAL A O 1
ATOM 757 N N . ASN A 1 92 ? -16.293 -5.381 1.270 1.00 85.94 92 ASN A N 1
ATOM 758 C CA . ASN A 1 92 ? -15.380 -4.425 0.637 1.00 85.94 92 ASN A CA 1
ATOM 759 C C . ASN A 1 92 ? -14.061 -5.084 0.205 1.00 85.94 92 ASN A C 1
ATOM 761 O O . ASN A 1 92 ? -13.549 -4.769 -0.866 1.00 85.94 92 ASN A O 1
ATOM 765 N N . SER A 1 93 ? -13.527 -6.020 0.997 1.00 86.69 93 SER A N 1
ATOM 766 C CA . SER A 1 93 ? -12.329 -6.790 0.642 1.00 86.69 93 SER A CA 1
ATOM 767 C C . SER A 1 93 ? -12.534 -7.653 -0.598 1.00 86.69 93 SER A C 1
ATOM 769 O O . SER A 1 93 ? -11.652 -7.688 -1.452 1.00 86.69 93 SER A O 1
ATOM 771 N N . VAL A 1 94 ? -13.699 -8.291 -0.740 1.00 91.94 94 VAL A N 1
ATOM 772 C CA . VAL A 1 94 ? -14.036 -9.053 -1.951 1.00 91.94 94 VAL A CA 1
ATOM 773 C C . VAL A 1 94 ? -14.131 -8.127 -3.165 1.00 91.94 94 VAL A C 1
ATOM 775 O O . VAL A 1 94 ? -13.525 -8.416 -4.192 1.00 91.94 94 VAL A O 1
ATOM 778 N N . ILE A 1 95 ? -14.810 -6.982 -3.046 1.00 90.75 95 ILE A N 1
ATOM 779 C CA . ILE A 1 95 ? -14.929 -6.018 -4.153 1.00 90.75 95 ILE A CA 1
ATOM 780 C C . ILE A 1 95 ? -13.548 -5.486 -4.566 1.00 90.75 95 ILE A C 1
ATOM 782 O O . ILE A 1 95 ? -13.213 -5.471 -5.748 1.00 90.75 95 ILE A O 1
ATOM 786 N N . SER A 1 96 ? -12.709 -5.114 -3.598 1.00 91.25 96 SER A N 1
ATOM 787 C CA . SER A 1 96 ? -11.333 -4.673 -3.847 1.00 91.25 96 SER A CA 1
ATOM 788 C C . SER A 1 96 ? -10.496 -5.730 -4.560 1.00 91.25 96 SER A C 1
ATOM 790 O O . SER A 1 96 ? -9.674 -5.382 -5.409 1.00 91.25 96 SER A O 1
ATOM 792 N N . PHE A 1 97 ? -10.673 -7.004 -4.212 1.00 92.38 97 PHE A N 1
ATOM 793 C CA . PHE A 1 97 ? -9.986 -8.104 -4.876 1.00 92.38 97 PHE A CA 1
ATOM 794 C C . PHE A 1 97 ? -10.435 -8.231 -6.335 1.00 92.38 97 PHE A C 1
ATOM 796 O O . PHE A 1 97 ? -9.595 -8.288 -7.228 1.00 92.38 97 PHE A O 1
ATOM 803 N N . VAL A 1 98 ? -11.744 -8.172 -6.595 1.00 95.19 98 VAL A N 1
ATOM 804 C CA . VAL A 1 98 ? -12.293 -8.211 -7.959 1.00 95.19 98 VAL A CA 1
ATOM 805 C C . VAL A 1 98 ? -11.767 -7.045 -8.802 1.00 95.19 98 VAL A C 1
ATOM 807 O O . VAL A 1 98 ? -11.286 -7.270 -9.910 1.00 95.19 98 VAL A O 1
ATOM 810 N N . ILE A 1 99 ? -11.763 -5.820 -8.263 1.00 92.94 99 ILE A N 1
ATOM 811 C CA . ILE A 1 99 ? -11.191 -4.641 -8.937 1.00 92.94 99 ILE A CA 1
ATOM 812 C C . ILE A 1 99 ? -9.704 -4.857 -9.238 1.00 92.94 99 ILE A C 1
ATOM 814 O O . ILE A 1 99 ? -9.263 -4.606 -10.357 1.00 92.94 99 ILE A O 1
ATOM 818 N N . THR A 1 100 ? -8.941 -5.370 -8.265 1.00 94.38 100 THR A N 1
ATOM 819 C CA . THR A 1 100 ? -7.512 -5.684 -8.443 1.00 94.38 100 THR A CA 1
ATOM 820 C C . THR A 1 100 ? -7.303 -6.626 -9.621 1.00 94.38 100 THR A C 1
ATOM 822 O O . THR A 1 100 ? -6.451 -6.368 -10.466 1.00 94.38 100 THR A O 1
ATOM 825 N N . CYS A 1 101 ? -8.086 -7.705 -9.688 1.00 92.44 101 CYS A N 1
ATOM 826 C CA . CYS A 1 101 ? -7.992 -8.696 -10.752 1.00 92.44 101 CYS A CA 1
ATOM 827 C C . CYS A 1 101 ? -8.353 -8.108 -12.115 1.00 92.44 101 CYS A C 1
ATOM 829 O O . CYS A 1 101 ? -7.575 -8.271 -13.048 1.00 92.44 101 CYS A O 1
ATOM 831 N N . ILE A 1 102 ? -9.481 -7.400 -12.227 1.00 94.06 102 ILE A N 1
ATOM 832 C CA . ILE A 1 102 ? -9.929 -6.807 -13.496 1.00 94.06 102 ILE A CA 1
ATOM 833 C C . ILE A 1 102 ? -8.866 -5.848 -14.034 1.00 94.06 102 ILE A C 1
ATOM 835 O O . ILE A 1 102 ? -8.451 -5.979 -15.183 1.00 94.06 102 ILE A O 1
ATOM 839 N N . VAL A 1 103 ? -8.378 -4.937 -13.188 1.00 92.12 103 VAL A N 1
ATOM 840 C CA . VAL A 1 103 ? -7.390 -3.926 -13.581 1.00 92.12 103 VAL A CA 1
ATOM 841 C C . VAL A 1 103 ? -6.031 -4.557 -13.892 1.00 92.12 103 VAL A C 1
ATOM 843 O O . VAL A 1 103 ? -5.382 -4.182 -14.867 1.00 92.12 103 VAL A O 1
ATOM 846 N N . ALA A 1 104 ? -5.587 -5.536 -13.096 1.00 92.12 104 ALA A N 1
ATOM 847 C CA . ALA A 1 104 ? -4.333 -6.236 -13.361 1.00 92.12 104 ALA A CA 1
ATOM 848 C C . ALA A 1 104 ? -4.393 -6.997 -14.690 1.00 92.12 104 ALA A C 1
ATOM 850 O O . ALA A 1 104 ? -3.489 -6.855 -15.507 1.00 92.12 104 ALA A O 1
ATOM 851 N N . ILE A 1 105 ? -5.461 -7.765 -14.929 1.00 92.81 105 ILE A N 1
ATOM 852 C CA . ILE A 1 105 ? -5.643 -8.525 -16.171 1.00 92.81 105 ILE A CA 1
ATOM 853 C C . ILE A 1 105 ? -5.711 -7.571 -17.362 1.00 92.81 105 ILE A C 1
ATOM 855 O O . ILE A 1 105 ? -5.038 -7.815 -18.359 1.00 92.81 105 ILE A O 1
ATOM 859 N N . SER A 1 106 ? -6.445 -6.460 -17.253 1.00 91.06 106 SER A N 1
ATOM 860 C CA . SER A 1 106 ? -6.537 -5.497 -18.349 1.00 91.06 106 SER A CA 1
ATOM 861 C C . SER A 1 106 ? -5.183 -4.856 -18.669 1.00 91.06 106 SER A C 1
ATOM 863 O O . SER A 1 106 ? -4.816 -4.751 -19.833 1.00 91.06 106 SER A O 1
ATOM 865 N N . LEU A 1 107 ? -4.405 -4.465 -17.655 1.00 90.25 107 LEU A N 1
ATOM 866 C CA . LEU A 1 107 ? -3.078 -3.866 -17.853 1.00 90.25 107 LEU A CA 1
ATOM 867 C C . LEU A 1 107 ? -2.048 -4.865 -18.387 1.00 90.25 107 LEU A C 1
ATOM 869 O O . LEU A 1 107 ? -1.138 -4.479 -19.114 1.00 90.25 107 LEU A O 1
ATOM 873 N N . ILE A 1 108 ? -2.164 -6.136 -18.006 1.00 91.25 108 ILE A N 1
ATOM 874 C CA . ILE A 1 108 ? -1.261 -7.184 -18.483 1.00 91.25 108 ILE A CA 1
ATOM 875 C C . ILE A 1 108 ? -1.591 -7.551 -19.929 1.00 91.25 108 ILE A C 1
ATOM 877 O O . ILE A 1 108 ? -0.674 -7.654 -20.728 1.00 91.25 108 ILE A O 1
ATOM 881 N N . TYR A 1 109 ? -2.871 -7.736 -20.261 1.00 89.44 109 TYR A N 1
ATOM 882 C CA . TYR A 1 109 ? -3.286 -8.248 -21.568 1.00 89.44 109 TYR A CA 1
ATOM 883 C C . TYR A 1 109 ? -3.355 -7.173 -22.660 1.00 89.44 109 TYR A C 1
ATOM 885 O O . TYR A 1 109 ? -2.992 -7.446 -23.795 1.00 89.44 109 TYR A O 1
ATOM 893 N N . PHE A 1 110 ? -3.825 -5.958 -22.347 1.00 84.38 110 PHE A N 1
ATOM 894 C CA . PHE A 1 110 ? -3.995 -4.907 -23.363 1.00 84.38 110 PHE A CA 1
ATOM 895 C C . PHE A 1 110 ? -2.785 -3.980 -23.510 1.00 84.38 110 PHE A C 1
ATOM 897 O O . PHE A 1 110 ? -2.660 -3.313 -24.532 1.00 84.38 110 PHE A O 1
ATOM 904 N N . LEU A 1 111 ? -1.937 -3.877 -22.482 1.00 83.25 111 LEU A N 1
ATOM 905 C CA . LEU A 1 111 ? -0.848 -2.893 -22.417 1.00 83.25 111 LEU A CA 1
ATOM 906 C C . LEU A 1 111 ? 0.535 -3.535 -22.213 1.00 83.25 111 LEU A C 1
ATOM 908 O O . LEU A 1 111 ? 1.513 -2.809 -22.057 1.00 83.25 111 LEU A O 1
ATOM 912 N N . ASP A 1 112 ? 0.617 -4.871 -22.169 1.00 83.81 112 ASP A N 1
ATOM 913 C CA . ASP A 1 112 ? 1.847 -5.658 -21.980 1.00 83.81 112 ASP A CA 1
ATOM 914 C C . ASP A 1 112 ? 2.713 -5.227 -20.781 1.00 83.81 112 ASP A C 1
ATOM 916 O O . ASP A 1 112 ? 3.913 -5.495 -20.704 1.00 83.81 112 ASP A O 1
ATOM 920 N N . PHE A 1 113 ? 2.107 -4.601 -19.765 1.00 83.19 113 PHE A N 1
ATOM 921 C CA . PHE A 1 113 ? 2.843 -4.077 -18.613 1.00 83.19 113 PHE A CA 1
ATOM 922 C C . PHE A 1 113 ? 3.334 -5.158 -17.636 1.00 83.19 113 PHE A C 1
ATOM 924 O O . PHE A 1 113 ? 3.945 -4.822 -16.620 1.00 83.19 113 PHE A O 1
ATOM 931 N N . GLY A 1 114 ? 3.086 -6.447 -17.897 1.00 86.69 114 GLY A N 1
ATOM 932 C CA . GLY A 1 114 ? 3.626 -7.578 -17.133 1.00 86.69 114 GLY A CA 1
ATOM 933 C C . GLY A 1 114 ? 3.576 -7.386 -15.607 1.00 86.69 114 GLY A C 1
ATOM 934 O O . GLY A 1 114 ? 2.510 -7.250 -15.000 1.00 86.69 114 GLY A O 1
ATOM 935 N N . ALA A 1 115 ? 4.749 -7.347 -14.964 1.00 85.12 115 ALA A N 1
ATOM 936 C CA . ALA A 1 115 ? 4.873 -7.158 -13.515 1.00 85.12 115 ALA A CA 1
ATOM 937 C C . ALA A 1 115 ? 4.367 -5.786 -13.021 1.00 85.12 115 ALA A C 1
ATOM 939 O O . ALA A 1 115 ? 3.794 -5.695 -11.931 1.00 85.12 115 ALA A O 1
ATOM 940 N N . LEU A 1 116 ? 4.533 -4.732 -13.823 1.00 86.44 116 LEU A N 1
ATOM 941 C CA . LEU A 1 116 ? 4.032 -3.390 -13.527 1.00 86.44 116 LEU A CA 1
ATOM 942 C C . LEU A 1 116 ? 2.501 -3.377 -13.544 1.00 86.44 116 LEU A C 1
ATOM 944 O O . LEU A 1 116 ? 1.889 -2.821 -12.634 1.00 86.44 116 LEU A O 1
ATOM 948 N N . GLY A 1 117 ? 1.878 -4.064 -14.506 1.00 86.88 117 GLY A N 1
ATOM 949 C CA . GLY A 1 117 ? 0.421 -4.201 -14.591 1.00 86.88 117 GLY A CA 1
ATOM 950 C C . GLY A 1 117 ? -0.177 -4.851 -13.339 1.00 86.88 117 GLY A C 1
ATOM 951 O O . GLY A 1 117 ? -1.163 -4.361 -12.785 1.00 86.88 117 GLY A O 1
ATOM 952 N N . LYS A 1 118 ? 0.487 -5.886 -12.808 1.00 90.00 118 LYS A N 1
ATOM 953 C CA . LYS A 1 118 ? 0.112 -6.514 -11.529 1.00 90.00 118 LYS A CA 1
ATOM 954 C C . LYS A 1 118 ? 0.230 -5.549 -10.343 1.00 90.00 118 LYS A C 1
ATOM 956 O O . LYS A 1 118 ? -0.667 -5.506 -9.499 1.00 90.00 118 LYS A O 1
ATOM 961 N N . LEU A 1 119 ? 1.327 -4.792 -10.259 1.00 89.31 119 LEU A N 1
ATOM 962 C CA . LEU A 1 119 ? 1.547 -3.805 -9.194 1.00 89.31 119 LEU A CA 1
ATOM 963 C C . LEU A 1 119 ? 0.509 -2.678 -9.238 1.00 89.31 119 LEU A C 1
ATOM 965 O O . LEU A 1 119 ? -0.047 -2.320 -8.202 1.00 89.31 119 LEU A O 1
ATOM 969 N N . MET A 1 120 ? 0.204 -2.170 -10.430 1.00 89.38 120 MET A N 1
ATOM 970 C CA . MET A 1 120 ? -0.813 -1.140 -10.636 1.00 89.38 120 MET A CA 1
ATOM 971 C C . MET A 1 120 ? -2.213 -1.641 -10.290 1.00 89.38 120 MET A C 1
ATOM 973 O O . MET A 1 120 ? -2.935 -0.957 -9.571 1.00 89.38 120 MET A O 1
ATOM 977 N N . GLY A 1 121 ? -2.584 -2.857 -10.704 1.00 91.12 121 GLY A N 1
ATOM 978 C CA . GLY A 1 121 ? -3.859 -3.455 -10.300 1.00 91.12 121 GLY A CA 1
ATOM 979 C C . GLY A 1 121 ? -3.998 -3.553 -8.779 1.00 91.12 121 GLY A C 1
ATOM 980 O O . GLY A 1 121 ? -5.032 -3.174 -8.227 1.00 91.12 121 GLY A O 1
ATOM 981 N N . ARG A 1 122 ? -2.933 -3.978 -8.080 1.00 92.25 122 ARG A N 1
ATOM 982 C CA . ARG A 1 122 ? -2.914 -4.023 -6.607 1.00 92.25 122 ARG A CA 1
ATOM 983 C C . ARG A 1 122 ? -3.044 -2.632 -5.991 1.00 92.25 122 ARG A C 1
ATOM 985 O O . ARG A 1 122 ? -3.771 -2.476 -5.015 1.00 92.25 122 ARG A O 1
ATOM 992 N N . LEU A 1 123 ? -2.387 -1.629 -6.569 1.00 92.19 123 LEU A N 1
ATOM 993 C CA . LEU A 1 123 ? -2.497 -0.240 -6.133 1.00 92.19 123 LEU A CA 1
ATOM 994 C C . LEU A 1 123 ? -3.929 0.287 -6.281 1.00 92.19 123 LEU A C 1
ATOM 996 O O . LEU A 1 123 ? -4.456 0.845 -5.323 1.00 92.19 123 LEU A O 1
ATOM 1000 N N . VAL A 1 124 ? -4.596 0.054 -7.415 1.00 92.31 124 VAL A N 1
ATOM 1001 C CA . VAL A 1 124 ? -5.988 0.498 -7.618 1.00 92.31 124 VAL A CA 1
ATOM 1002 C C . VAL A 1 124 ? -6.940 -0.177 -6.631 1.00 92.31 124 VAL A C 1
ATOM 1004 O O . VAL A 1 124 ? -7.757 0.499 -6.003 1.00 92.31 124 VAL A O 1
ATOM 1007 N N . GLY A 1 125 ? -6.812 -1.491 -6.435 1.00 90.56 125 GLY A N 1
ATOM 1008 C CA . GLY A 1 125 ? -7.610 -2.207 -5.440 1.00 90.56 125 GLY A CA 1
ATOM 1009 C C . GLY A 1 125 ? -7.379 -1.690 -4.021 1.00 90.56 125 GLY A C 1
ATOM 1010 O O . GLY A 1 125 ? -8.337 -1.400 -3.303 1.00 90.56 125 GLY A O 1
ATOM 1011 N N . ALA A 1 126 ? -6.115 -1.504 -3.633 1.00 88.50 126 ALA A N 1
ATOM 1012 C CA . ALA A 1 126 ? -5.759 -0.961 -2.329 1.00 88.50 126 ALA A CA 1
ATOM 1013 C C . ALA A 1 126 ? -6.332 0.451 -2.128 1.00 88.50 126 ALA A C 1
ATOM 1015 O O . ALA A 1 126 ? -6.916 0.719 -1.082 1.00 88.50 126 ALA A O 1
ATOM 1016 N N . ILE A 1 127 ? -6.258 1.334 -3.130 1.00 89.12 127 ILE A N 1
ATOM 1017 C CA . ILE A 1 127 ? -6.860 2.676 -3.071 1.00 89.12 127 ILE A CA 1
ATOM 1018 C C . ILE A 1 127 ? -8.374 2.589 -2.867 1.00 89.12 127 ILE A C 1
ATOM 1020 O O . ILE A 1 127 ? -8.913 3.259 -1.986 1.00 89.12 127 ILE A O 1
ATOM 1024 N N . TYR A 1 128 ? -9.067 1.742 -3.631 1.00 89.81 128 TYR A N 1
ATOM 1025 C CA . TYR A 1 128 ? -10.510 1.558 -3.477 1.00 89.81 128 TYR A CA 1
ATOM 1026 C C . TYR A 1 128 ? -10.876 1.125 -2.051 1.00 89.81 128 TYR A C 1
ATOM 1028 O O . TYR A 1 128 ? -11.782 1.691 -1.427 1.00 89.81 128 TYR A O 1
ATOM 1036 N N . LEU A 1 129 ? -10.160 0.131 -1.519 1.00 86.38 129 LEU A N 1
ATOM 1037 C CA . LEU A 1 129 ? -10.417 -0.382 -0.181 1.00 86.38 129 LEU A CA 1
ATOM 1038 C C . LEU A 1 129 ? -10.098 0.661 0.894 1.00 86.38 129 LEU A C 1
ATOM 1040 O O . LEU A 1 129 ? -10.861 0.823 1.848 1.00 86.38 129 LEU A O 1
ATOM 1044 N N . PHE A 1 130 ? -8.994 1.383 0.716 1.00 84.69 130 PHE A N 1
ATOM 1045 C CA . PHE A 1 130 ? -8.581 2.476 1.579 1.00 84.69 130 PHE A CA 1
ATOM 1046 C C . PHE A 1 130 ? -9.676 3.538 1.660 1.00 84.69 130 PHE A C 1
ATOM 1048 O O . PHE A 1 130 ? -10.146 3.817 2.756 1.00 84.69 130 PHE A O 1
ATOM 1055 N N . PHE A 1 131 ? -10.185 4.055 0.538 1.00 82.12 131 PHE A N 1
ATOM 1056 C CA . PHE A 1 131 ? -11.282 5.031 0.564 1.00 82.12 131 PHE A CA 1
ATOM 1057 C C . PHE A 1 131 ? -12.562 4.459 1.186 1.00 82.12 131 PHE A C 1
ATOM 1059 O O . PHE A 1 131 ? -13.171 5.088 2.053 1.00 82.12 131 PHE A O 1
ATOM 1066 N N . SER A 1 132 ? -12.945 3.241 0.805 1.00 79.19 132 SER A N 1
ATOM 1067 C CA . SER A 1 132 ? -14.196 2.619 1.256 1.00 79.19 132 SER A CA 1
ATOM 1068 C C . SER A 1 132 ? -14.237 2.334 2.760 1.00 79.19 132 SER A C 1
ATOM 1070 O O . SER A 1 132 ? -15.315 2.304 3.356 1.00 79.19 132 SER A O 1
ATOM 1072 N N . ILE A 1 133 ? -13.085 2.086 3.384 1.00 75.31 133 ILE A N 1
ATOM 1073 C CA . ILE A 1 133 ? -12.991 1.738 4.807 1.00 75.31 133 ILE A CA 1
ATOM 1074 C C . ILE A 1 133 ? -12.537 2.945 5.640 1.00 75.31 133 ILE A C 1
ATOM 1076 O O . ILE A 1 133 ? -13.080 3.175 6.722 1.00 75.31 133 ILE A O 1
ATOM 1080 N N . LEU A 1 134 ? -11.585 3.741 5.148 1.00 70.25 134 LEU A N 1
ATOM 1081 C CA . LEU A 1 134 ? -10.966 4.818 5.919 1.00 70.25 134 LEU A CA 1
ATOM 1082 C C . LEU A 1 134 ? -11.856 6.056 6.040 1.00 70.25 134 LEU A C 1
ATOM 1084 O O . LEU A 1 134 ? -11.900 6.642 7.115 1.00 70.25 134 LEU A O 1
ATOM 1088 N N . VAL A 1 135 ? -12.634 6.418 5.012 1.00 64.44 135 VAL A N 1
ATOM 1089 C CA . VAL A 1 135 ? -13.596 7.539 5.110 1.00 64.44 135 VAL A CA 1
ATOM 1090 C C . VAL A 1 135 ? -14.603 7.287 6.235 1.00 64.44 135 VAL A C 1
ATOM 1092 O O . VAL A 1 135 ? -14.922 8.175 7.022 1.00 64.44 135 VAL A O 1
ATOM 1095 N N . ILE A 1 136 ? -15.053 6.040 6.365 1.00 65.12 136 ILE A N 1
ATOM 1096 C CA . ILE A 1 136 ? -16.023 5.630 7.384 1.00 65.12 136 ILE A CA 1
ATOM 1097 C C . ILE A 1 136 ? -15.363 5.567 8.767 1.00 65.12 136 ILE A C 1
ATOM 1099 O O . ILE A 1 136 ? -15.991 5.915 9.768 1.00 65.12 136 ILE A O 1
ATOM 1103 N N . PHE A 1 137 ? -14.096 5.154 8.825 1.00 67.62 137 PHE A N 1
ATOM 1104 C CA . PHE A 1 137 ? -13.298 5.115 10.047 1.00 67.62 137 PHE A CA 1
ATOM 1105 C C . PHE A 1 137 ? -13.025 6.524 10.592 1.00 67.62 137 PHE A C 1
ATOM 1107 O O . PHE A 1 137 ? -13.289 6.785 11.764 1.00 67.62 137 PHE A O 1
ATOM 1114 N N . VAL A 1 138 ? -12.575 7.446 9.737 1.00 66.12 138 VAL A N 1
ATOM 1115 C CA . VAL A 1 138 ? -12.303 8.844 10.097 1.00 66.12 138 VAL A CA 1
ATOM 1116 C C . VAL A 1 138 ? -13.586 9.551 10.529 1.00 66.12 138 VAL A C 1
ATOM 1118 O O . VAL A 1 138 ? -13.586 10.197 11.572 1.00 66.12 138 VAL A O 1
ATOM 1121 N N . MET A 1 139 ? -14.701 9.361 9.812 1.00 63.03 139 MET A N 1
ATOM 1122 C CA . MET A 1 139 ? -16.006 9.897 10.222 1.00 63.03 139 MET A CA 1
ATOM 1123 C C . MET A 1 139 ? -16.458 9.368 11.589 1.00 63.03 139 MET A C 1
ATOM 1125 O O . MET A 1 139 ? -16.917 10.141 12.424 1.00 63.03 139 MET A O 1
ATOM 1129 N N . GLN A 1 140 ? -16.302 8.067 11.859 1.00 64.50 140 GLN A N 1
ATOM 1130 C CA . GLN A 1 140 ? -16.681 7.490 13.155 1.00 64.50 140 GLN A CA 1
ATOM 1131 C C . GLN A 1 140 ? -15.807 7.991 14.304 1.00 64.50 140 GLN A C 1
ATOM 1133 O O . GLN A 1 140 ? -16.321 8.204 15.399 1.00 64.50 140 GLN A O 1
ATOM 1138 N N . ILE A 1 141 ? -14.516 8.208 14.060 1.00 64.62 141 ILE A N 1
ATOM 1139 C CA . ILE A 1 141 ? -13.603 8.785 15.049 1.00 64.62 141 ILE A CA 1
ATOM 1140 C C . ILE A 1 141 ? -13.935 10.251 15.323 1.00 64.62 141 ILE A C 1
ATOM 1142 O O . ILE A 1 141 ? -14.020 10.631 16.486 1.00 64.62 141 ILE A O 1
ATOM 1146 N N . LEU A 1 142 ? -14.178 11.058 14.287 1.00 60.62 142 LEU A N 1
ATOM 1147 C CA . LEU A 1 142 ? -14.568 12.466 14.432 1.00 60.62 142 LEU A CA 1
ATOM 1148 C C . LEU A 1 142 ? -15.861 12.615 15.236 1.00 60.62 142 LEU A C 1
ATOM 1150 O O . LEU A 1 142 ? -15.912 13.414 16.164 1.00 60.62 142 LEU A O 1
ATOM 1154 N N . ILE A 1 143 ? -16.870 11.791 14.948 1.00 58.66 143 ILE A N 1
ATOM 1155 C CA . ILE A 1 143 ? -18.130 11.773 15.704 1.00 58.66 143 ILE A CA 1
ATOM 1156 C C . ILE A 1 143 ? -17.888 11.391 17.174 1.00 58.66 143 ILE A C 1
ATOM 1158 O O . ILE A 1 143 ? -18.482 11.988 18.067 1.00 58.66 143 ILE A O 1
ATOM 1162 N N . LEU A 1 144 ? -16.996 10.432 17.445 1.00 60.69 144 LEU A N 1
ATOM 1163 C CA . LEU A 1 144 ? -16.668 10.010 18.811 1.00 60.69 144 LEU A CA 1
ATOM 1164 C C . LEU A 1 144 ? -15.910 11.089 19.607 1.00 60.69 144 LEU A C 1
ATOM 1166 O O . LEU A 1 144 ? -16.025 11.131 20.828 1.00 60.69 144 LEU A O 1
ATOM 1170 N N . ILE A 1 145 ? -15.137 11.937 18.920 1.00 58.62 145 ILE A N 1
ATOM 1171 C CA . ILE A 1 145 ? -14.412 13.072 19.508 1.00 58.62 145 ILE A CA 1
ATOM 1172 C C . ILE A 1 145 ? -15.342 14.279 19.709 1.00 58.62 145 ILE A C 1
ATOM 1174 O O . ILE A 1 145 ? -15.197 14.964 20.712 1.00 58.62 145 ILE A O 1
ATOM 1178 N N . MET A 1 146 ? -16.297 14.529 18.802 1.00 53.59 146 MET A N 1
ATOM 1179 C CA . MET A 1 146 ? -17.242 15.658 18.895 1.00 53.59 146 MET A CA 1
ATOM 1180 C C . MET A 1 146 ? -18.414 15.438 19.864 1.00 53.59 146 MET A C 1
ATOM 1182 O O . MET A 1 146 ? -19.018 16.406 20.309 1.00 53.59 146 MET A O 1
ATOM 1186 N N . LEU A 1 147 ? -18.761 14.188 20.186 1.00 51.62 147 LEU A N 1
ATOM 1187 C CA . LEU A 1 147 ? -19.761 13.842 21.216 1.00 51.62 147 LEU A CA 1
ATOM 1188 C C . LEU A 1 147 ? -19.188 13.866 22.647 1.00 51.62 147 LEU A C 1
ATOM 1190 O O . LEU A 1 147 ? -19.793 13.326 23.576 1.00 51.62 147 LEU A O 1
ATOM 1194 N N . ASN A 1 148 ? -18.000 14.439 22.804 1.00 45.88 148 ASN A N 1
ATOM 1195 C CA . ASN A 1 148 ? -17.241 14.562 24.038 1.00 45.88 148 ASN A CA 1
ATOM 1196 C C . ASN A 1 148 ? -17.098 16.039 24.410 1.00 45.88 148 ASN A C 1
ATOM 1198 O O . ASN A 1 148 ? -16.947 16.294 25.622 1.00 45.88 148 ASN A O 1
#

Sequence (148 aa):
MRNYVDLKDNKKKLGSYIFTLNSFLWIVSLCLLILSISPIGKFFLSKIIDFNRVPFYPHVIIAIIVGIIEIFILLSRNYYQTIQKYKKIGVNSVISFVITCIVAISLIYFLDFGALGKLMGRLVGAIYLFFSILVIFVMQILILIMLN

Foldseek 3Di:
DVCLVVCVVPPLVVLVVLVVVLVVLVVVLVVVLVCCVDPNVVVVVVVVDVCVVPPCPPQVVLVSVLVSLVSLLVSLQVVCVSVVVNPQLVVLLVVLVVQLVVQLCCCCPVVVCVPVSNSVSSSSSSVSSSCSRVVVVVVVSVVSVVVD

Radius of gyration: 18.38 Å; chains: 1; bounding box: 41×25×54 Å

pLDDT: mean 78.16, std 11.4, range [45.09, 95.19]

Secondary structure (DSSP, 8-state):
-HHHHHHTT-HHHHHHHHHHHHHHHHHHHHHHHHHHHSHHHHHHHHTTS-TTTS-IIIIIHHHHHHHHHHHHHHHHHHHHHHTT-HHHHHHHHHHHHHHHHHHHHHHHHHH--HHHHHHHHHHHHHHHHHHHHHHHHHHHHHHHHHT-

Organism: NCBI:txid2703815